Protein 9GSO (pdb70)

Structure (mmCIF, N/CA/C/O backbone):
data_9GSO
#
_entry.id   9GSO
#
_cell.length_a   46.828
_cell.length_b   59.678
_cell.length_c   67.288
_cell.angle_alpha   90.000
_cell.angle_beta   90.000
_cell.angle_gamma   90.000
#
_symmetry.space_group_name_H-M   'P 2 21 21'
#
loop_
_entity.id
_entity.type
_entity.pdbx_description
1 polymer 'DNA binding domain of J-DNA Binding Protein 3 (JBP3)'
2 water water
#
loop_
_atom_site.group_PDB
_atom_site.id
_atom_site.type_symbol
_atom_site.label_atom_id
_atom_site.label_alt_id
_atom_site.label_comp_id
_atom_site.label_asym_id
_atom_site.label_entity_id
_atom_site.label_seq_id
_atom_site.pdbx_PDB_ins_code
_atom_site.Cartn_x
_atom_site.Cartn_y
_atom_site.Cartn_z
_atom_site.occupancy
_atom_site.B_iso_or_equiv
_atom_site.auth_seq_id
_atom_site.auth_comp_id
_atom_site.auth_asym_id
_atom_site.auth_atom_id
_atom_site.pdbx_PDB_model_num
ATOM 1 N N . ASP A 1 1 ? -26.567 -20.151 32.980 1.000 80.601 101 ASP A N 1
ATOM 2 C CA . ASP A 1 1 ? -26.367 -21.458 32.361 1.000 78.535 101 ASP A CA 1
ATOM 3 C C . ASP A 1 1 ? -25.778 -21.302 30.958 1.000 72.031 101 ASP A C 1
ATOM 4 O O . ASP A 1 1 ? -26.064 -20.324 30.267 1.000 67.819 101 ASP A O 1
ATOM 9 N N . LYS A 1 2 ? -24.952 -22.281 30.562 1.000 70.181 102 LYS A N 1
ATOM 10 C CA . LYS A 1 2 ? -24.286 -22.305 29.264 1.000 67.736 102 LYS A CA 1
ATOM 11 C C . LYS A 1 2 ? -25.246 -22.276 28.069 1.000 60.290 102 LYS A C 1
ATOM 12 O O . LYS A 1 2 ? -26.052 -23.188 27.891 1.000 60.855 102 LYS A O 1
ATOM 18 N N . GLU A 1 3 ? -25.173 -21.195 27.277 1.000 53.083 103 GLU A N 1
ATOM 19 C CA . GLU A 1 3 ? -25.952 -21.051 26.057 1.000 50.513 103 GLU A CA 1
ATOM 20 C C . GLU A 1 3 ? -25.047 -21.311 24.855 1.000 41.634 103 GLU A C 1
ATOM 21 O O . GLU A 1 3 ? -23.942 -20.777 24.798 1.000 43.965 103 GLU A O 1
ATOM 27 N N . TYR A 1 4 ? -25.541 -22.098 23.886 1.000 35.285 104 TYR A N 1
ATOM 28 C CA . TYR A 1 4 ? -24.776 -22.457 22.699 1.000 30.401 104 TYR A CA 1
ATOM 29 C C . TYR A 1 4 ? -25.517 -22.048 21.431 1.000 29.129 104 TYR A C 1
ATOM 30 O O . TYR A 1 4 ? -26.745 -21.999 21.412 1.000 30.604 104 TYR A O 1
ATOM 39 N N . ILE A 1 5 ? -24.743 -21.798 20.363 1.000 27.007 105 ILE A N 1
ATOM 40 C CA . ILE A 1 5 ? -25.269 -21.604 19.024 1.000 25.819 105 ILE A CA 1
ATOM 41 C C . ILE A 1 5 ? -25.748 -22.956 18.494 1.000 25.631 105 ILE A C 1
ATOM 42 O O . ILE A 1 5 ? -24.972 -23.904 18.499 1.000 25.874 105 ILE A O 1
ATOM 47 N N . PRO A 1 6 ? -26.999 -23.083 18.001 1.000 27.525 106 PRO A N 1
ATOM 48 C CA . PRO A 1 6 ? -27.472 -24.350 17.442 1.000 27.979 106 PRO A CA 1
ATOM 49 C C . PRO A 1 6 ? -26.790 -24.648 16.112 1.000 27.771 106 PRO A C 1
ATOM 50 O O . PRO A 1 6 ? -26.463 -23.735 15.347 1.000 27.724 106 PRO A O 1
ATOM 54 N N . LEU A 1 7 ? -26.543 -25.933 15.858 1.000 28.149 107 LEU A N 1
ATOM 55 C CA . LEU A 1 7 ? -25.945 -26.350 14.606 1.000 29.433 107 LEU A CA 1
ATOM 56 C C . LEU A 1 7 ? -27.001 -26.211 13.518 1.000 29.566 107 LEU A C 1
ATOM 57 O O . LEU A 1 7 ? -28.187 -26.340 13.795 1.000 30.124 107 LEU A O 1
ATOM 62 N N . PRO A 1 8 ? -26.597 -25.903 12.264 1.000 31.158 108 PRO A N 1
ATOM 63 C CA . PRO A 1 8 ? -27.552 -25.785 11.166 1.000 33.868 108 PRO A CA 1
ATOM 64 C C . PRO A 1 8 ? -28.070 -27.143 10.706 1.000 36.383 108 PRO A C 1
ATOM 65 O O . PRO A 1 8 ? -27.316 -28.113 10.682 1.000 35.706 108 PRO A O 1
ATOM 69 N N . PRO A 1 9 ? -29.359 -27.253 10.317 1.000 41.338 109 PRO A N 1
ATOM 70 C CA . PRO A 1 9 ? -29.851 -28.449 9.632 1.000 43.893 109 PRO A CA 1
ATOM 71 C C . PRO A 1 9 ? -29.042 -28.727 8.367 1.000 47.608 109 PRO A C 1
ATOM 72 O O . PRO A 1 9 ? -28.795 -27.813 7.585 1.000 48.923 109 PRO A O 1
ATOM 76 N N . LEU A 1 10 ? -28.568 -29.968 8.227 1.000 52.683 110 LEU A N 1
ATOM 77 C CA . LEU A 1 10 ? -27.902 -30.422 7.019 1.000 56.236 110 LEU A CA 1
ATOM 78 C C . LEU A 1 10 ? -28.825 -31.436 6.353 1.000 64.694 110 LEU A C 1
ATOM 79 O O . LEU A 1 10 ? -29.505 -32.204 7.033 1.000 61.270 110 LEU A O 1
ATOM 84 N N . ARG A 1 11 ? -28.841 -31.424 5.018 1.000 74.695 111 ARG A N 1
ATOM 85 C CA . ARG A 1 11 ? -29.726 -32.293 4.263 1.000 84.871 111 ARG A CA 1
ATOM 86 C C . ARG A 1 11 ? -29.166 -33.708 4.132 1.000 90.956 111 ARG A C 1
ATOM 87 O O . ARG A 1 11 ? -29.903 -34.672 4.329 1.000 98.994 111 ARG A O 1
ATOM 95 N N . ASP A 1 12 ? -27.870 -33.822 3.801 1.000 93.752 112 ASP A N 1
ATOM 96 C CA . ASP A 1 12 ? -27.267 -35.097 3.431 1.000 98.887 112 ASP A CA 1
ATOM 97 C C . ASP A 1 12 ? -25.994 -35.477 4.190 1.000 94.623 112 ASP A C 1
ATOM 98 O O . ASP A 1 12 ? -25.304 -36.412 3.790 1.000 97.255 112 ASP A O 1
ATOM 103 N N . MET A 1 13 ? -25.697 -34.768 5.290 1.000 92.600 113 MET A N 1
ATOM 104 C CA . MET A 1 13 ? -24.569 -35.042 6.174 1.000 91.483 113 MET A CA 1
ATOM 105 C C . MET A 1 13 ? -23.185 -34.719 5.600 1.000 91.596 113 MET A C 1
ATOM 106 O O . MET A 1 13 ? -22.424 -34.012 6.259 1.000 91.433 113 MET A O 1
ATOM 111 N N . GLN A 1 14 ? -22.854 -35.206 4.388 1.000 91.444 114 GLN A N 1
ATOM 112 C CA . GLN A 1 14 ? -21.651 -34.767 3.681 1.000 87.830 114 GLN A CA 1
ATOM 113 C C . GLN A 1 14 ? -21.518 -33.243 3.657 1.000 75.656 114 GLN A C 1
ATOM 114 O O . GLN A 1 14 ? -20.411 -32.719 3.557 1.000 74.246 114 GLN A O 1
ATOM 120 N N . ASP A 1 15 ? -22.663 -32.552 3.745 1.000 68.890 115 ASP A N 1
ATOM 121 C CA . ASP A 1 15 ? -22.712 -31.107 3.893 1.000 66.407 115 ASP A CA 1
ATOM 122 C C . ASP A 1 15 ? -22.179 -30.546 5.214 1.000 57.955 115 ASP A C 1
ATOM 123 O O . ASP A 1 15 ? -22.167 -29.327 5.372 1.000 49.506 115 ASP A O 1
ATOM 128 N N . MET A 1 16 ? -21.762 -31.417 6.154 1.000 54.711 116 MET A N 1
ATOM 129 C CA . MET A 1 16 ? -20.931 -31.040 7.297 1.000 54.636 116 MET A CA 1
ATOM 130 C C . MET A 1 16 ? -19.818 -30.050 6.934 1.000 42.991 116 MET A C 1
ATOM 131 O O . MET A 1 16 ? -19.540 -29.086 7.662 1.000 36.264 116 MET A O 1
ATOM 136 N N . SER A 1 17 ? -19.194 -30.308 5.780 1.000 39.527 117 SER A N 1
ATOM 137 C CA . SER A 1 17 ? -18.202 -29.421 5.196 1.000 40.193 117 SER A CA 1
ATOM 138 C C . SER A 1 17 ? -18.663 -27.993 4.891 1.000 35.739 117 SER A C 1
ATOM 139 O O . SER A 1 17 ? -17.828 -27.166 4.531 1.000 36.602 117 SER A O 1
ATOM 142 N N . LYS A 1 18 ? -19.978 -27.719 4.977 1.000 34.535 118 LYS A N 1
ATOM 143 C CA . LYS A 1 18 ? -20.519 -26.386 4.766 1.000 35.265 118 LYS A CA 1
ATOM 144 C C . LYS A 1 18 ? -21.089 -25.726 6.024 1.000 31.370 118 LYS A C 1
ATOM 145 O O . LYS A 1 18 ? -21.767 -24.707 5.928 1.000 30.555 118 LYS A O 1
ATOM 151 N N . VAL A 1 19 ? -20.787 -26.275 7.206 1.000 29.639 119 VAL A N 1
ATOM 152 C CA . VAL A 1 19 ? -21.326 -25.737 8.444 1.000 29.031 119 VAL A CA 1
ATOM 153 C C . VAL A 1 19 ? -20.826 -24.312 8.684 1.000 27.992 119 VAL A C 1
ATOM 154 O O . VAL A 1 19 ? -21.617 -23.438 9.057 1.000 27.064 119 VAL A O 1
ATOM 158 N N . LEU A 1 20 ? -19.527 -24.069 8.444 1.000 25.201 120 LEU A N 1
ATOM 159 C CA . LEU A 1 20 ? -18.976 -22.746 8.696 1.000 24.554 120 LEU A CA 1
ATOM 160 C C . LEU A 1 20 ? -19.611 -21.729 7.755 1.000 25.360 120 LEU A C 1
ATOM 161 O O . LEU A 1 20 ? -19.975 -20.641 8.183 1.000 25.871 120 LEU A O 1
ATOM 166 N N . PHE A 1 21 ? -19.728 -22.093 6.474 1.000 27.671 121 PHE A N 1
ATOM 167 C CA . PHE A 1 21 ? -20.412 -21.252 5.506 1.000 28.873 121 PHE A CA 1
ATOM 168 C C . PHE A 1 21 ? -21.836 -20.892 5.941 1.000 28.706 121 PHE A C 1
ATOM 169 O O . PHE A 1 21 ? -22.222 -19.724 5.887 1.000 29.967 121 PHE A O 1
ATOM 177 N N . LEU A 1 22 ? -22.611 -21.895 6.374 1.000 28.770 122 LEU A N 1
ATOM 178 C CA . LEU A 1 22 ? -23.999 -21.673 6.752 1.000 30.878 122 LEU A CA 1
ATOM 179 C C . LEU A 1 22 ? -24.098 -20.744 7.962 1.000 29.954 122 LEU A C 1
ATOM 180 O O . LEU A 1 22 ? -24.856 -19.777 7.938 1.000 30.522 122 LEU A O 1
ATOM 185 N N . LEU A 1 23 ? -23.298 -21.011 8.995 1.000 28.116 123 LEU A N 1
ATOM 186 C CA . LEU A 1 23 ? -23.190 -20.105 10.131 1.000 29.011 123 LEU A CA 1
ATOM 187 C C . LEU A 1 23 ? -22.864 -18.671 9.720 1.000 27.893 123 LEU A C 1
ATOM 188 O O . LEU A 1 23 ? -23.498 -17.744 10.209 1.000 29.225 123 LEU A O 1
ATOM 193 N N . SER A 1 24 ? -21.873 -18.521 8.837 1.000 25.654 124 SER A N 1
ATOM 194 C CA . SER A 1 24 ? -21.383 -17.209 8.445 1.000 28.218 124 SER A CA 1
ATOM 195 C C . SER A 1 24 ? -22.395 -16.415 7.623 1.000 29.639 124 SER A C 1
ATOM 196 O O . SER A 1 24 ? -22.462 -15.196 7.781 1.000 32.610 124 SER A O 1
ATOM 199 N N . THR A 1 25 ? -23.173 -17.106 6.775 1.000 29.921 125 THR A N 1
ATOM 200 C CA . THR A 1 25 ? -23.973 -16.451 5.743 1.000 33.928 125 THR A CA 1
ATOM 201 C C . THR A 1 25 ? -25.489 -16.506 5.917 1.000 36.320 125 THR A C 1
ATOM 202 O O . THR A 1 25 ? -26.177 -15.608 5.427 1.000 40.400 125 THR A O 1
ATOM 206 N N . ASP A 1 26 ? -26.008 -17.558 6.571 1.000 36.649 126 ASP A N 1
ATOM 207 C CA . ASP A 1 26 ? -27.442 -17.721 6.750 1.000 39.866 126 ASP A CA 1
ATOM 208 C C . ASP A 1 26 ? -27.927 -16.747 7.821 1.000 39.934 126 ASP A C 1
ATOM 209 O O . ASP A 1 26 ? -27.944 -17.072 9.003 1.000 38.361 126 ASP A O 1
ATOM 214 N N . LYS A 1 27 ? -28.326 -15.543 7.381 1.000 39.864 127 LYS A N 1
ATOM 215 C CA . LYS A 1 27 ? -28.803 -14.502 8.278 1.000 41.353 127 LYS A CA 1
ATOM 216 C C . LYS A 1 27 ? -30.237 -14.709 8.757 1.000 42.875 127 LYS A C 1
ATOM 217 O O . LYS A 1 27 ? -30.650 -14.065 9.716 1.000 45.239 127 LYS A O 1
ATOM 223 N N . LYS A 1 28 ? -30.998 -15.583 8.083 1.000 47.488 128 LYS A N 1
ATOM 224 C CA . LYS A 1 28 ? -32.335 -15.932 8.529 1.000 49.823 128 LYS A CA 1
ATOM 225 C C . LYS A 1 28 ? -32.263 -16.819 9.769 1.000 48.763 128 LYS A C 1
ATOM 226 O O . LYS A 1 28 ? -32.880 -16.508 10.787 1.000 48.456 128 LYS A O 1
ATOM 232 N N . ARG A 1 29 ? -31.496 -17.914 9.676 1.000 43.516 129 ARG A N 1
ATOM 233 C CA . ARG A 1 29 ? -31.272 -18.788 10.816 1.000 42.488 129 ARG A CA 1
ATOM 234 C C . ARG A 1 29 ? -30.401 -18.148 11.897 1.000 38.727 129 ARG A C 1
ATOM 235 O O . ARG A 1 29 ? -30.643 -18.367 13.079 1.000 36.922 129 ARG A O 1
ATOM 243 N N . TYR A 1 30 ? -29.385 -17.365 11.493 1.000 36.018 130 TYR A N 1
ATOM 244 C CA . TYR A 1 30 ? -28.454 -16.753 12.432 1.000 33.365 130 TYR A CA 1
ATOM 245 C C . TYR A 1 30 ? -28.368 -15.255 12.155 1.000 34.371 130 TYR A C 1
ATOM 246 O O . TYR A 1 30 ? -27.427 -14.813 11.504 1.000 31.131 130 TYR A O 1
ATOM 255 N N . PRO A 1 31 ? -29.321 -14.428 12.646 1.000 37.444 131 PRO A N 1
ATOM 256 C CA . PRO A 1 31 ? -29.287 -12.993 12.358 1.000 39.885 131 PRO A CA 1
ATOM 257 C C . PRO A 1 31 ? -28.142 -12.276 13.069 1.000 40.474 131 PRO A C 1
ATOM 258 O O . PRO A 1 31 ? -27.737 -12.663 14.160 1.000 36.635 131 PRO A O 1
ATOM 262 N N . ASP A 1 32 ? -27.632 -11.213 12.436 1.000 40.141 132 ASP A N 1
ATOM 263 C CA . ASP A 1 32 ? -26.645 -10.353 13.069 1.000 38.851 132 ASP A CA 1
ATOM 264 C C . ASP A 1 32 ? -27.206 -9.874 14.407 1.000 39.932 132 ASP A C 1
ATOM 265 O O . ASP A 1 32 ? -28.400 -9.590 14.505 1.000 44.921 132 ASP A O 1
ATOM 270 N N . GLY A 1 33 ? -26.362 -9.877 15.451 1.000 36.975 133 GLY A N 1
ATOM 271 C CA . GLY A 1 33 ? -26.765 -9.484 16.794 1.000 37.358 133 GLY A CA 1
ATOM 272 C C . GLY A 1 33 ? -27.203 -10.600 17.748 1.000 40.023 133 GLY A C 1
ATOM 273 O O . GLY A 1 33 ? -27.156 -10.422 18.965 1.000 41.477 133 GLY A O 1
ATOM 274 N N . ARG A 1 34 ? -27.633 -11.750 17.212 1.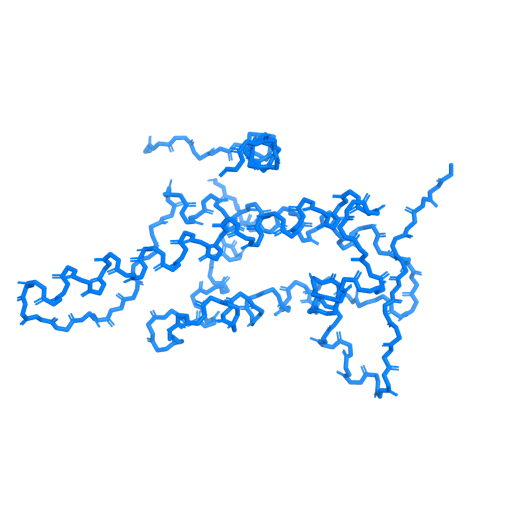000 39.211 134 ARG A N 1
ATOM 275 C CA . ARG A 1 34 ? -28.147 -12.820 18.057 1.000 39.229 134 ARG A CA 1
ATOM 276 C C . ARG A 1 34 ? -27.049 -13.489 18.879 1.000 37.677 134 ARG A C 1
ATOM 277 O O . ARG A 1 34 ? -27.260 -13.781 20.054 1.000 36.155 134 ARG A O 1
ATOM 285 N N . HIS A 1 35 ? -25.907 -13.775 18.234 1.000 33.195 135 HIS A N 1
ATOM 286 C CA . HIS A 1 35 ? -24.831 -14.539 18.846 1.000 31.347 135 HIS A CA 1
ATOM 287 C C . HIS A 1 35 ? -23.518 -13.761 18.779 1.000 29.556 135 HIS A C 1
ATOM 288 O O . HIS A 1 35 ? -22.920 -13.654 17.713 1.000 26.439 135 HIS A O 1
ATOM 295 N N . ARG A 1 36 ? -23.039 -13.285 19.935 1.000 29.776 136 ARG A N 1
ATOM 296 C CA . ARG A 1 36 ? -21.833 -12.472 20.015 1.000 31.832 136 ARG A CA 1
ATOM 297 C C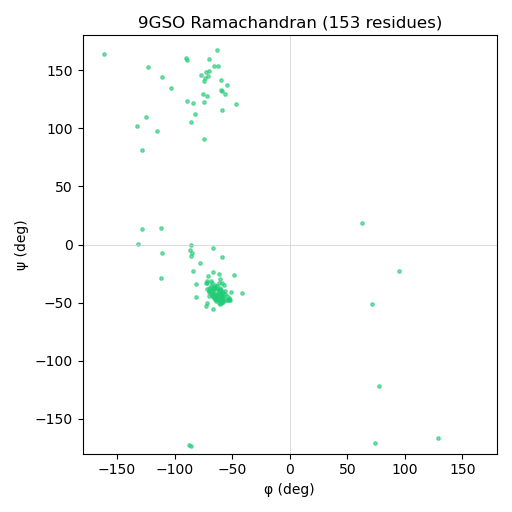 . ARG A 1 36 ? -20.612 -13.098 19.338 1.000 27.658 136 ARG A C 1
ATOM 298 O O . ARG A 1 36 ? -19.882 -12.407 18.627 1.000 24.962 136 ARG A O 1
ATOM 306 N N . THR A 1 37 ? -20.363 -14.392 19.576 1.000 23.583 137 THR A N 1
ATOM 307 C CA . THR A 1 37 ? -19.181 -15.026 19.022 1.000 24.322 137 THR A CA 1
ATOM 308 C C . THR A 1 37 ? -19.262 -15.049 17.495 1.000 22.489 137 THR A C 1
ATOM 309 O O . THR A 1 37 ? -18.251 -14.846 16.836 1.000 22.752 137 THR A O 1
ATOM 313 N N . LEU A 1 38 ? -20.475 -15.240 16.946 1.000 22.958 138 LEU A N 1
ATOM 314 C CA . LEU A 1 38 ? -20.677 -15.213 15.504 1.000 22.953 138 LEU A CA 1
ATOM 315 C C . LEU A 1 38 ? -20.559 -13.792 14.953 1.000 23.090 138 LEU A C 1
ATOM 316 O O . LEU A 1 38 ? -20.002 -13.602 13.871 1.000 22.534 138 LEU A O 1
ATOM 321 N N . ASP A 1 39 ? -21.067 -12.797 15.695 1.000 23.472 139 ASP A N 1
ATOM 322 C CA . ASP A 1 39 ? -20.925 -11.409 15.269 1.000 24.884 139 ASP A CA 1
ATOM 323 C C . ASP A 1 39 ? -19.455 -11.012 15.157 1.000 24.088 139 ASP A C 1
ATOM 324 O O . ASP A 1 39 ? -19.064 -10.400 14.171 1.000 22.672 139 ASP A O 1
ATOM 329 N N . TYR A 1 40 ? -18.636 -11.380 16.151 1.000 22.599 140 TYR A N 1
ATOM 330 C CA . TYR A 1 40 ? -17.213 -11.062 16.122 1.000 22.208 140 TYR A CA 1
ATOM 331 C C . TYR A 1 40 ? -16.505 -11.813 14.993 1.000 20.866 140 TYR A C 1
ATOM 332 O O . TYR A 1 40 ? -15.586 -11.286 14.367 1.000 21.285 140 TYR A O 1
ATOM 341 N N . PHE A 1 41 ? -16.902 -13.066 14.739 1.000 18.657 141 PHE A N 1
ATOM 342 C CA . PHE A 1 41 ? -16.330 -13.812 13.628 1.000 18.175 141 PHE A CA 1
ATOM 343 C C . PHE A 1 41 ? -16.688 -13.188 12.277 1.000 19.390 141 PHE A C 1
ATOM 344 O O . PHE A 1 41 ? -15.804 -12.999 11.440 1.000 19.820 141 PHE A O 1
ATOM 352 N N . ARG A 1 42 ? -17.968 -12.842 12.082 1.000 19.267 142 ARG A N 1
ATOM 353 C CA . ARG A 1 42 ? -18.398 -12.221 10.829 1.000 20.079 142 ARG A CA 1
ATOM 354 C C . ARG A 1 42 ? -17.657 -10.911 10.605 1.000 21.640 142 ARG A C 1
ATOM 355 O O . ARG A 1 42 ? -17.236 -10.642 9.491 1.000 21.139 142 ARG A O 1
ATOM 363 N N . ALA A 1 43 ? -17.453 -10.147 11.680 1.000 21.212 143 ALA A N 1
ATOM 364 C CA . ALA A 1 43 ? -16.708 -8.901 11.567 1.000 21.229 143 ALA A CA 1
ATOM 365 C C . ALA A 1 43 ? -15.266 -9.154 11.126 1.000 20.630 143 ALA A C 1
ATOM 366 O O . ALA A 1 43 ? -14.766 -8.444 10.259 1.000 20.380 143 ALA A O 1
ATOM 368 N N A SER A 1 44 ? -14.599 -10.153 11.720 0.500 19.550 144 SER A N 1
ATOM 369 N N B SER A 1 44 ? -14.608 -10.148 11.741 0.500 18.728 144 SER A N 1
ATOM 370 C CA A SER A 1 44 ? -13.232 -10.474 11.335 0.500 19.216 144 SER A CA 1
ATOM 371 C CA B SER A 1 44 ? -13.256 -10.525 11.361 0.500 17.712 144 SER A CA 1
ATOM 372 C C A SER A 1 44 ? -13.130 -10.912 9.875 0.500 17.823 144 SER A C 1
ATOM 373 C C B SER A 1 44 ? -13.160 -10.884 9.880 0.500 16.984 144 SER A C 1
ATOM 374 O O A SER A 1 44 ? -12.184 -10.521 9.197 0.500 18.929 144 SER A O 1
ATOM 375 O O B SER A 1 44 ? -12.268 -10.394 9.198 0.500 17.486 144 SER A O 1
ATOM 380 N N . VAL A 1 45 ? -14.113 -11.691 9.394 1.000 17.888 145 VAL A N 1
ATOM 381 C CA . VAL A 1 45 ? -14.188 -12.077 7.994 1.000 18.518 145 VAL A CA 1
ATOM 382 C C . VAL A 1 45 ? -14.347 -10.852 7.089 1.000 19.593 145 VAL A C 1
ATOM 383 O O . VAL A 1 45 ? -13.633 -10.741 6.090 1.000 19.245 145 VAL A O 1
ATOM 387 N N . GLU A 1 46 ? -15.261 -9.939 7.447 1.000 20.430 146 GLU A N 1
ATOM 388 C CA . GLU A 1 46 ? -15.448 -8.730 6.660 1.000 22.243 146 GLU A CA 1
ATOM 389 C C . GLU A 1 46 ? -14.164 -7.908 6.594 1.000 20.268 146 GLU A C 1
ATOM 390 O O . GLU A 1 46 ? -13.778 -7.433 5.519 1.000 20.143 146 GLU A O 1
ATOM 396 N N . MET A 1 47 ? -13.482 -7.767 7.736 1.000 18.253 147 MET A N 1
ATOM 397 C CA . MET A 1 47 ? -12.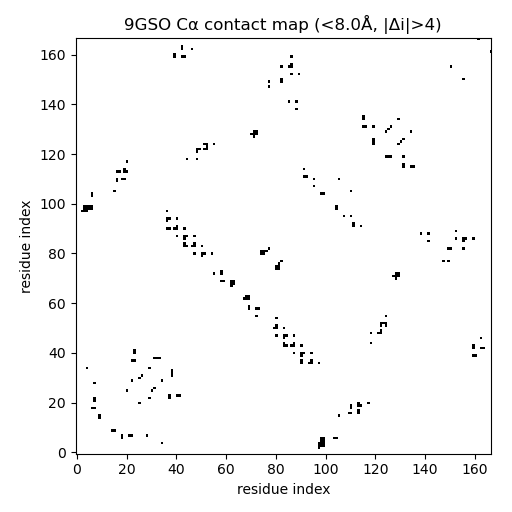236 -7.014 7.791 1.000 19.276 147 MET A CA 1
ATOM 398 C C . MET A 1 47 ? -11.174 -7.638 6.884 1.000 19.843 147 MET A C 1
ATOM 399 O O . MET A 1 47 ? -10.507 -6.949 6.107 1.000 19.162 147 MET A O 1
ATOM 404 N N . PHE A 1 48 ? -11.031 -8.960 6.979 1.000 19.372 148 PHE A N 1
ATOM 405 C CA . PHE A 1 48 ? -10.045 -9.665 6.181 1.000 19.509 148 PHE A CA 1
ATOM 406 C C . PHE A 1 48 ? -10.357 -9.567 4.689 1.000 19.370 148 PHE A C 1
ATOM 407 O O . PHE A 1 48 ? -9.470 -9.261 3.892 1.000 19.862 148 PHE A O 1
ATOM 415 N N . VAL A 1 49 ? -11.615 -9.839 4.316 1.000 18.264 149 VAL A N 1
ATOM 416 C CA . VAL A 1 49 ? -12.024 -9.765 2.920 1.000 20.192 149 VAL A CA 1
ATOM 417 C C . VAL A 1 49 ? -11.779 -8.368 2.355 1.000 21.240 149 VAL A C 1
ATOM 418 O O . VAL A 1 49 ? -11.268 -8.235 1.240 1.000 20.613 149 VAL A O 1
ATOM 422 N N . THR A 1 50 ? -12.128 -7.319 3.110 1.000 21.107 150 THR A N 1
ATOM 423 C CA . THR A 1 50 ? -11.848 -5.960 2.647 1.000 20.905 150 THR A CA 1
ATOM 424 C C . THR A 1 50 ? -10.354 -5.749 2.407 1.000 20.095 150 THR A C 1
ATOM 425 O O . THR A 1 50 ? -9.940 -5.229 1.367 1.000 20.474 150 THR A O 1
ATOM 429 N N . GLU A 1 51 ? -9.528 -6.196 3.358 1.000 19.030 151 GLU A N 1
ATOM 430 C CA . GLU A 1 51 ? -8.096 -5.976 3.254 1.000 20.699 151 GLU A CA 1
ATOM 431 C C . GLU A 1 51 ? -7.444 -6.811 2.149 1.000 19.865 151 GLU A C 1
ATOM 432 O O . GLU A 1 51 ? -6.576 -6.313 1.446 1.000 21.883 151 GLU A O 1
ATOM 438 N N . VAL A 1 52 ? -7.848 -8.082 2.003 1.000 21.173 152 VAL A N 1
ATOM 439 C CA . VAL A 1 52 ? -7.229 -8.924 0.992 1.000 19.125 152 VAL A CA 1
ATOM 440 C C . VAL A 1 52 ? -7.578 -8.396 -0.404 1.000 18.327 152 VAL A C 1
ATOM 441 O O . VAL A 1 52 ? -6.732 -8.409 -1.307 1.000 22.680 152 VAL A O 1
ATOM 445 N N . ARG A 1 53 ? -8.825 -7.944 -0.578 1.000 18.236 153 ARG A N 1
ATOM 446 C CA . ARG A 1 53 ? -9.245 -7.334 -1.830 1.000 20.787 153 ARG A CA 1
ATOM 447 C C . ARG A 1 53 ? -8.450 -6.074 -2.156 1.000 22.683 153 ARG A C 1
ATOM 448 O O . ARG A 1 53 ? -8.039 -5.888 -3.306 1.000 22.694 153 ARG A O 1
ATOM 456 N N . GLN A 1 54 ? -8.288 -5.203 -1.152 1.000 23.821 154 GLN A N 1
ATOM 457 C CA A GLN A 1 54 ? -7.531 -3.977 -1.345 0.500 24.773 154 GLN A CA 1
ATOM 458 C CA B GLN A 1 54 ? -7.524 -3.977 -1.310 0.500 23.944 154 GLN A CA 1
ATOM 459 C C . GLN A 1 54 ? -6.074 -4.278 -1.684 1.000 22.315 154 GLN A C 1
ATOM 460 O O . GLN A 1 54 ? -5.511 -3.630 -2.566 1.000 23.329 154 GLN A O 1
ATOM 471 N N . GLU A 1 55 ? -5.473 -5.241 -0.990 1.000 22.953 155 GLU A N 1
ATOM 472 C CA . GLU A 1 55 ? -4.059 -5.530 -1.160 1.000 23.720 155 GLU A CA 1
ATOM 473 C C . GLU A 1 55 ? -3.820 -6.163 -2.531 1.000 23.521 155 GLU A C 1
ATOM 474 O O . GLU A 1 55 ? -2.865 -5.804 -3.225 1.000 22.551 155 GLU A O 1
ATOM 480 N N . TYR A 1 56 ? -4.727 -7.054 -2.948 1.000 22.369 156 TYR A N 1
ATOM 481 C CA . TYR A 1 56 ? -4.666 -7.619 -4.292 1.000 23.032 156 TYR A CA 1
ATOM 482 C C . TYR A 1 56 ? -4.749 -6.512 -5.350 1.000 24.070 156 TYR A C 1
ATOM 483 O O . TYR A 1 56 ? -3.955 -6.487 -6.287 1.000 23.232 156 TYR A O 1
ATOM 492 N N . LYS A 1 57 ? -5.729 -5.614 -5.225 1.000 22.529 157 LYS A N 1
ATOM 493 C CA . LYS A 1 57 ? -5.879 -4.517 -6.161 1.000 24.159 157 LYS A CA 1
ATOM 494 C C . LYS A 1 57 ? -4.623 -3.639 -6.180 1.000 21.586 157 LYS A C 1
ATOM 495 O O . LYS A 1 57 ? -4.165 -3.258 -7.245 1.000 23.260 157 LYS A O 1
ATOM 501 N N . ARG A 1 58 ? -4.060 -3.343 -5.001 1.000 22.448 158 ARG A N 1
ATOM 502 C CA . ARG A 1 58 ? -2.829 -2.567 -4.929 1.000 24.812 158 ARG A CA 1
ATOM 503 C C . ARG A 1 58 ? -1.659 -3.236 -5.660 1.000 22.816 158 ARG A C 1
ATOM 504 O O . ARG A 1 58 ? -0.963 -2.586 -6.438 1.000 23.111 158 ARG A O 1
ATOM 512 N N . GLN A 1 59 ? -1.446 -4.535 -5.418 1.000 21.534 159 GLN A N 1
ATOM 513 C CA . GLN A 1 59 ? -0.383 -5.264 -6.097 1.000 21.862 159 GLN A CA 1
ATOM 514 C C . GLN A 1 59 ? -0.615 -5.414 -7.604 1.000 22.274 159 GLN A C 1
ATOM 515 O O . GLN A 1 59 ? 0.318 -5.291 -8.402 1.000 22.876 159 GLN A O 1
ATOM 521 N N . TYR A 1 60 ? -1.872 -5.641 -7.991 1.000 22.684 160 TYR A N 1
ATOM 522 C CA . TYR A 1 60 ? -2.221 -5.750 -9.397 1.000 22.150 160 TYR A CA 1
ATOM 523 C C . TYR A 1 60 ? -1.976 -4.417 -10.110 1.000 22.861 160 TYR A C 1
ATOM 524 O O . TYR A 1 60 ? -1.358 -4.389 -11.167 1.000 22.101 160 TYR A O 1
ATOM 533 N N . GLN A 1 61 ? -2.429 -3.304 -9.521 1.000 21.750 161 GLN A N 1
ATOM 534 C CA . GLN A 1 61 ? -2.233 -2.000 -10.138 1.000 23.016 161 GLN A CA 1
ATOM 535 C C . GLN A 1 61 ? -0.759 -1.601 -10.226 1.000 22.210 161 GLN A C 1
ATOM 536 O O . GLN A 1 61 ? -0.352 -0.953 -11.181 1.000 23.539 161 GLN A O 1
ATOM 542 N N . GLN A 1 62 ? 0.040 -1.983 -9.220 1.000 22.448 162 GLN A N 1
ATOM 543 C CA . GLN A 1 62 ? 1.474 -1.729 -9.237 1.000 24.534 162 GLN A CA 1
ATOM 544 C C . GLN A 1 62 ? 2.095 -2.388 -10.464 1.000 22.630 162 GLN A C 1
ATOM 545 O O . GLN A 1 62 ? 2.885 -1.788 -11.191 1.000 24.049 162 GLN A O 1
ATOM 551 N N . ALA A 1 63 ? 1.710 -3.648 -10.688 1.000 22.371 163 ALA A N 1
ATOM 552 C CA . ALA A 1 63 ? 2.147 -4.394 -11.855 1.000 22.888 163 ALA A CA 1
ATOM 553 C C . ALA A 1 63 ? 1.719 -3.740 -13.173 1.000 23.761 163 ALA A C 1
ATOM 554 O O . ALA A 1 63 ? 2.534 -3.574 -14.080 1.000 24.836 163 ALA A O 1
ATOM 556 N N . GLN A 1 64 ? 0.449 -3.339 -13.273 1.000 23.231 164 GLN A N 1
ATOM 557 C CA . GLN A 1 64 ? -0.037 -2.661 -14.470 1.000 24.660 164 GLN A CA 1
ATOM 558 C C . GLN A 1 64 ? 0.692 -1.351 -14.766 1.000 24.892 164 GLN A C 1
ATOM 559 O O . GLN A 1 64 ? 1.061 -1.076 -15.913 1.000 25.993 164 GLN A O 1
ATOM 565 N N . ARG A 1 65 ? 0.911 -0.542 -13.722 1.000 24.631 165 ARG A N 1
ATOM 566 C CA . ARG A 1 65 ? 1.678 0.687 -13.869 1.000 25.845 165 ARG A CA 1
ATOM 567 C C . ARG A 1 65 ? 3.117 0.436 -14.322 1.000 26.124 165 ARG A C 1
ATOM 568 O O . ARG A 1 65 ? 3.694 1.259 -15.020 1.000 28.355 165 ARG A O 1
ATOM 576 N N . GLY A 1 66 ? 3.700 -0.695 -13.885 1.000 25.032 166 GLY A N 1
ATOM 577 C CA . GLY A 1 66 ? 5.054 -1.079 -14.234 1.000 25.508 166 GLY A CA 1
ATOM 578 C C . GLY A 1 66 ? 5.185 -1.837 -15.553 1.000 27.155 166 GLY A C 1
ATOM 579 O O . GLY A 1 66 ? 6.292 -2.187 -15.950 1.000 29.710 166 GLY A O 1
ATOM 580 N N . GLY A 1 67 ? 4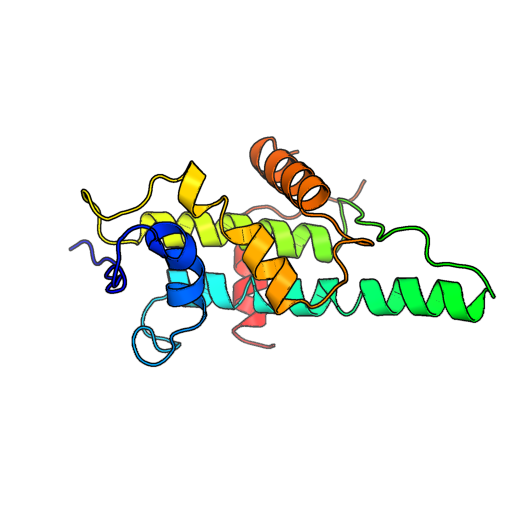.060 -2.076 -16.238 1.000 27.596 167 GLY A N 1
ATOM 581 C CA . GLY A 1 67 ? 4.091 -2.827 -17.488 1.000 28.834 167 GLY A CA 1
ATOM 582 C C . GLY A 1 67 ? 4.670 -4.232 -17.311 1.000 28.565 167 GLY A C 1
ATOM 583 O O . GLY A 1 67 ? 5.444 -4.689 -18.154 1.000 29.576 167 GLY A O 1
ATOM 584 N N A ARG A 1 68 ? 4.252 -4.908 -16.240 0.500 27.828 168 ARG A N 1
ATOM 585 N N B ARG A 1 68 ? 4.289 -4.908 -16.224 0.500 27.808 168 ARG A N 1
ATOM 586 C CA A ARG A 1 68 ? 4.765 -6.225 -15.915 0.500 28.477 168 ARG A CA 1
ATOM 587 C CA B ARG A 1 68 ? 4.795 -6.237 -15.921 0.500 28.433 168 ARG A CA 1
ATOM 588 C C A ARG A 1 68 ? 3.627 -7.045 -15.328 0.500 27.521 168 ARG A C 1
ATOM 589 C C B ARG A 1 68 ? 3.646 -7.042 -15.329 0.500 27.484 168 ARG A C 1
ATOM 590 O O A ARG A 1 68 ? 2.645 -6.483 -14.847 0.500 26.404 168 ARG A O 1
ATOM 591 O O B ARG A 1 68 ? 2.672 -6.469 -14.844 0.500 26.373 168 ARG A O 1
ATOM 606 N N . ALA A 1 69 ? 3.779 -8.371 -15.369 1.000 28.045 169 ALA A N 1
ATOM 607 C CA . ALA A 1 69 ? 2.841 -9.265 -14.715 1.000 27.688 169 ALA A CA 1
ATOM 608 C C . ALA A 1 69 ? 2.923 -9.148 -13.198 1.000 27.456 169 ALA A C 1
ATOM 609 O O . ALA A 1 69 ? 4.000 -8.906 -12.651 1.000 28.225 169 ALA A O 1
ATOM 611 N N . MET A 1 70 ? 1.775 -9.353 -12.551 1.000 25.913 170 MET A N 1
ATOM 612 C CA . MET A 1 70 ? 1.725 -9.632 -11.132 1.000 27.537 170 MET A CA 1
ATOM 613 C C . MET A 1 70 ? 2.008 -11.123 -11.037 1.000 31.885 170 MET A C 1
ATOM 614 O O . MET A 1 70 ? 1.204 -11.939 -11.489 1.000 35.164 170 MET A O 1
ATOM 619 N N . GLN A 1 71 ? 3.161 -11.471 -10.477 1.000 33.518 171 GLN A N 1
ATOM 620 C CA . GLN A 1 71 ? 3.608 -12.855 -10.481 1.000 35.639 171 GLN A CA 1
ATOM 621 C C . GLN A 1 71 ? 2.945 -13.656 -9.355 1.000 35.792 171 GLN A C 1
ATOM 622 O O . GLN A 1 71 ? 2.610 -14.832 -9.505 1.000 34.762 171 GLN A O 1
ATOM 628 N N . ARG A 1 72 ? 2.693 -13.001 -8.221 1.000 32.770 172 ARG A N 1
ATOM 629 C CA . ARG A 1 72 ? 2.078 -13.661 -7.087 1.000 33.521 172 ARG A CA 1
ATOM 630 C C . ARG A 1 72 ? 1.510 -12.600 -6.158 1.000 29.594 172 ARG A C 1
ATOM 631 O O . ARG A 1 72 ? 1.846 -11.427 -6.292 1.000 28.817 172 ARG A O 1
ATOM 639 N N . PHE A 1 73 ? 0.636 -13.044 -5.254 1.000 30.280 173 PHE A N 1
ATOM 640 C CA . PHE A 1 73 ? 0.144 -12.208 -4.181 1.000 28.303 173 PHE A CA 1
ATOM 641 C C . PHE A 1 73 ? 1.180 -12.278 -3.061 1.000 29.409 173 PHE A C 1
ATOM 642 O O . PHE A 1 73 ? 1.489 -13.368 -2.586 1.000 28.794 173 PHE A O 1
ATOM 650 N N . THR A 1 74 ? 1.726 -11.121 -2.661 1.000 27.015 174 THR A N 1
ATOM 651 C CA . THR A 1 74 ? 2.645 -11.051 -1.534 1.000 30.311 174 THR A CA 1
ATOM 652 C C . THR A 1 74 ? 1.861 -10.830 -0.238 1.000 25.050 174 THR A C 1
ATOM 653 O O . THR A 1 74 ? 1.073 -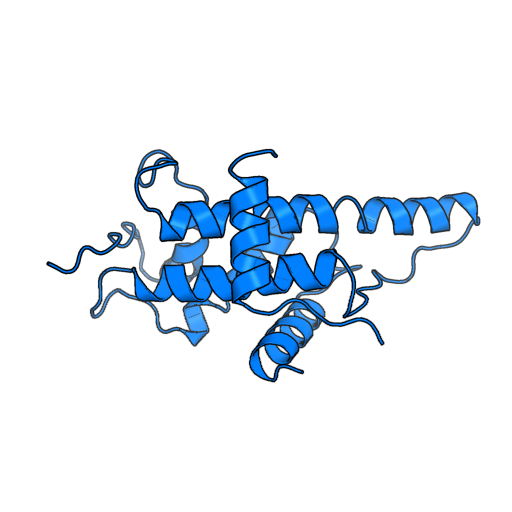9.899 -0.144 1.000 23.482 174 THR A O 1
ATOM 657 N N . TRP A 1 75 ? 2.045 -11.744 0.736 1.000 26.798 175 TRP A N 1
ATOM 658 C CA . TRP A 1 75 ? 1.385 -11.688 2.031 1.000 25.842 175 TRP A CA 1
ATOM 659 C C . TRP A 1 75 ? 2.467 -11.487 3.087 1.000 29.744 175 TRP A C 1
ATOM 660 O O . TRP A 1 75 ? 3.115 -12.449 3.488 1.000 28.658 175 TRP A O 1
ATOM 671 N N . LYS A 1 76 ? 2.669 -10.233 3.508 1.000 28.228 176 LYS A N 1
ATOM 672 C CA . LYS A 1 76 ? 3.676 -9.909 4.504 1.000 32.631 176 LYS A CA 1
ATOM 673 C C . LYS A 1 76 ? 3.110 -10.326 5.857 1.000 28.763 176 LYS A C 1
ATOM 674 O O . LYS A 1 76 ? 1.906 -10.242 6.060 1.000 29.681 176 LYS A O 1
ATOM 680 N N . ASN A 1 77 ? 3.970 -10.797 6.765 1.000 30.282 177 ASN A N 1
ATOM 681 C CA . ASN A 1 77 ? 3.488 -11.386 8.004 1.000 32.329 177 ASN A CA 1
ATOM 682 C C . ASN A 1 77 ? 3.195 -10.417 9.148 1.000 36.555 177 ASN A C 1
ATOM 683 O O . ASN A 1 77 ? 2.641 -10.839 10.157 1.000 36.199 177 ASN A O 1
ATOM 688 N N . SER A 1 78 ? 3.543 -9.137 8.975 1.000 33.615 178 SER A N 1
ATOM 689 C CA . SER A 1 78 ? 3.386 -8.128 10.010 1.000 37.119 178 SER A CA 1
ATOM 690 C C . SER A 1 78 ? 2.311 -7.079 9.719 1.000 36.165 178 SER A C 1
ATOM 691 O O . SER A 1 78 ? 2.018 -6.252 10.572 1.000 36.841 178 SER A O 1
ATOM 694 N N . GLY A 1 79 ? 1.734 -7.104 8.510 1.000 30.015 179 GLY A N 1
ATOM 695 C CA . GLY A 1 79 ? 0.846 -6.047 8.067 1.000 29.641 179 GLY A CA 1
ATOM 696 C C . GLY A 1 79 ? -0.611 -6.254 8.471 1.000 27.477 179 GLY A C 1
ATOM 697 O O . GLY A 1 79 ? -0.957 -7.180 9.207 1.000 23.865 179 GLY A O 1
ATOM 698 N N . GLU A 1 80 ? -1.467 -5.378 7.940 1.000 25.975 180 GLU A N 1
ATOM 699 C CA . GLU A 1 80 ? -2.889 -5.412 8.226 1.000 25.184 180 GLU A CA 1
ATOM 700 C C . GLU A 1 80 ? -3.539 -6.734 7.811 1.000 22.418 180 GLU A C 1
ATOM 701 O O . GLU A 1 80 ? -4.384 -7.239 8.526 1.000 21.629 180 GLU A O 1
ATOM 707 N N . LEU A 1 81 ? -3.182 -7.274 6.646 1.000 22.894 181 LEU A N 1
ATOM 708 C CA . LEU A 1 81 ? -3.755 -8.541 6.211 1.000 22.743 181 LEU A CA 1
ATOM 709 C C . LEU A 1 81 ? -3.466 -9.664 7.211 1.000 21.501 181 LEU A C 1
ATOM 710 O O . LEU A 1 81 ? -4.389 -10.386 7.613 1.000 21.418 181 LEU A O 1
ATOM 715 N N . ALA A 1 82 ? -2.208 -9.753 7.653 1.000 21.174 182 ALA A N 1
ATOM 716 C CA . ALA A 1 82 ? -1.788 -10.750 8.631 1.000 21.271 182 ALA A CA 1
ATOM 717 C C . ALA A 1 82 ? -2.557 -10.616 9.947 1.000 20.660 182 ALA A C 1
ATOM 718 O O . ALA A 1 82 ? -2.974 -11.631 10.509 1.000 19.125 182 ALA A O 1
ATOM 720 N N . ILE A 1 83 ? -2.729 -9.370 10.421 1.000 19.534 183 ILE A N 1
ATOM 721 C CA . ILE A 1 83 ? -3.500 -9.094 11.624 1.000 19.393 183 ILE A CA 1
ATOM 722 C C . ILE A 1 83 ? -4.955 -9.542 11.466 1.000 18.719 183 ILE A C 1
ATOM 723 O O . ILE A 1 83 ? -5.490 -10.235 12.334 1.000 18.368 183 ILE A O 1
ATOM 728 N N . CYS A 1 84 ? -5.596 -9.140 10.363 1.000 18.605 184 CYS A N 1
ATOM 729 C CA . CYS A 1 84 ? -6.977 -9.524 10.108 1.000 20.190 184 CYS A CA 1
ATOM 730 C C . CYS A 1 84 ? -7.160 -11.037 10.014 1.000 17.615 184 CYS A C 1
ATOM 731 O O . CYS A 1 84 ? -8.143 -11.590 10.516 1.000 19.113 184 CYS A O 1
ATOM 734 N N . PHE A 1 85 ? -6.184 -11.720 9.411 1.000 17.656 185 PHE A N 1
ATOM 735 C CA . PHE A 1 85 ? -6.257 -13.165 9.306 1.000 16.987 185 PHE A CA 1
ATOM 736 C C . PHE A 1 85 ? -6.174 -13.782 10.700 1.000 18.063 185 PHE A C 1
ATOM 737 O O . PHE A 1 85 ? -6.930 -14.706 11.007 1.000 18.550 185 PHE A O 1
ATOM 745 N N . ALA A 1 86 ? -5.280 -13.252 11.541 1.000 17.800 186 ALA A N 1
ATOM 746 C CA . ALA A 1 86 ? -5.202 -13.731 12.918 1.000 17.691 186 ALA A CA 1
ATOM 747 C C . ALA A 1 86 ? -6.527 -13.507 13.659 1.000 19.685 186 ALA A C 1
ATOM 748 O O . ALA A 1 86 ? -6.958 -14.354 14.441 1.000 19.572 186 ALA A O 1
ATOM 750 N N . CYS A 1 87 ? -7.173 -12.353 13.461 1.000 18.863 187 CYS A N 1
ATOM 751 C CA . CYS A 1 87 ? -8.516 -12.129 13.985 1.000 19.379 187 CYS A CA 1
ATOM 752 C C . CYS A 1 87 ? -9.519 -13.200 13.557 1.000 17.950 187 CYS A C 1
ATOM 753 O O . CYS A 1 87 ? -10.331 -13.638 14.377 1.000 19.658 187 CYS A O 1
ATOM 756 N N . CYS A 1 88 ? -9.499 -13.578 12.269 1.000 17.824 188 CYS A N 1
ATOM 757 C CA . CYS A 1 88 ? -10.371 -14.629 11.768 1.000 18.497 188 CYS A CA 1
ATOM 758 C C . CYS A 1 88 ? -10.141 -15.938 12.511 1.000 18.266 188 CYS A C 1
ATOM 759 O O . CYS A 1 88 ? -11.099 -16.607 12.901 1.000 19.754 188 CYS A O 1
ATOM 762 N N . CYS A 1 89 ? -8.868 -16.297 12.678 1.000 17.304 189 CYS A N 1
ATOM 763 C CA . CYS A 1 89 ? -8.515 -17.510 13.390 1.000 16.542 189 CYS A CA 1
ATOM 764 C C . CYS A 1 89 ? -8.946 -17.460 14.850 1.000 17.701 189 CYS A C 1
ATOM 765 O O . CYS A 1 89 ? -9.568 -18.408 15.344 1.000 19.377 189 CYS A O 1
ATOM 768 N N . ASP A 1 90 ? -8.636 -16.350 15.533 1.000 18.846 190 ASP A N 1
ATOM 769 C CA . ASP A 1 90 ? -9.078 -16.184 16.911 1.000 20.129 190 ASP A CA 1
ATOM 770 C C . ASP A 1 90 ? -10.577 -16.417 17.065 1.000 18.792 190 ASP A C 1
ATOM 771 O O . ASP A 1 90 ? -11.033 -17.097 17.984 1.000 19.914 190 ASP A O 1
ATOM 776 N N . ASN A 1 91 ? -11.358 -15.790 16.182 1.000 18.074 191 ASN A N 1
ATOM 777 C CA . ASN A 1 91 ? -12.793 -15.771 16.348 1.000 19.450 191 ASN A CA 1
ATOM 778 C C . ASN A 1 91 ? -13.472 -17.017 15.794 1.000 19.614 191 ASN A C 1
ATOM 779 O O . ASN A 1 91 ? -14.565 -17.338 16.250 1.000 21.088 191 ASN A O 1
ATOM 784 N N . VAL A 1 92 ? -12.821 -17.731 14.852 1.000 18.878 192 VAL A N 1
ATOM 785 C CA . VAL A 1 92 ? -13.373 -18.996 14.398 1.000 19.711 192 VAL A CA 1
ATOM 786 C C . VAL A 1 92 ? -13.222 -20.040 15.506 1.000 20.973 192 VAL A C 1
ATOM 787 O O . VAL A 1 92 ? -14.096 -20.899 15.651 1.000 20.587 192 VAL A O 1
ATOM 791 N N . LYS A 1 93 ? -12.161 -19.917 16.318 1.000 19.298 193 LYS A N 1
ATOM 792 C CA . LYS A 1 93 ? -12.009 -20.743 17.509 1.000 21.131 193 LYS A CA 1
ATOM 793 C C . LYS A 1 93 ? -13.069 -20.428 18.568 1.000 21.991 193 LYS A C 1
ATOM 794 O O . LYS A 1 93 ? -13.688 -21.356 19.086 1.000 21.329 193 LYS A O 1
ATOM 800 N N . LEU A 1 94 ? -13.337 -19.135 18.847 1.000 19.896 194 LEU A N 1
ATOM 801 C CA . LEU A 1 94 ? -14.380 -18.785 19.800 1.000 21.566 194 LEU A CA 1
ATOM 802 C C . LEU A 1 94 ? -15.765 -19.200 19.304 1.000 21.026 194 LEU A C 1
ATOM 803 O O . LEU A 1 94 ? -16.568 -19.727 20.082 1.000 21.936 194 LEU A O 1
ATOM 808 N N . LEU A 1 95 ? -16.001 -19.066 17.994 1.000 20.237 195 LEU A N 1
ATOM 809 C CA . LEU A 1 95 ? -17.234 -19.538 17.391 1.000 20.878 195 LEU A CA 1
ATOM 810 C C . LEU A 1 95 ? -17.396 -21.044 17.605 1.000 21.506 195 LEU A C 1
ATOM 811 O O . LEU A 1 95 ? -18.437 -21.486 18.099 1.000 22.857 195 LEU A O 1
ATOM 816 N N . TYR A 1 96 ? -16.348 -21.803 17.269 1.000 21.075 196 TYR A N 1
ATOM 817 C CA . TYR A 1 96 ? -16.334 -23.248 17.401 1.000 20.547 196 TYR A CA 1
ATOM 818 C C . TYR A 1 96 ? -16.724 -23.660 18.817 1.000 22.941 196 TYR A C 1
ATOM 819 O O . TYR A 1 96 ? -17.568 -24.537 19.010 1.000 21.125 196 TYR A O 1
ATOM 828 N N . ASP A 1 97 ? -16.103 -23.001 19.806 1.000 22.308 197 ASP A N 1
ATOM 829 C CA . ASP A 1 97 ? -16.349 -23.354 21.195 1.000 23.938 197 ASP A CA 1
ATOM 830 C C . ASP A 1 97 ? -17.776 -23.057 21.653 1.000 23.874 197 ASP A C 1
ATOM 831 O O . ASP A 1 97 ? -18.238 -23.633 22.642 1.000 25.593 197 ASP A O 1
ATOM 836 N N . SER A 1 98 ? -18.448 -22.119 20.978 1.000 21.371 198 SER A N 1
ATOM 837 C CA . SER A 1 98 ? -19.822 -21.779 21.299 1.000 23.757 198 SER A CA 1
ATOM 838 C C . SER A 1 98 ? -20.881 -22.638 20.605 1.000 23.512 198 SER A C 1
ATOM 839 O O . SER A 1 98 ? -22.064 -22.459 20.872 1.000 24.274 198 SER A O 1
ATOM 842 N N . LEU A 1 99 ? -20.474 -23.544 19.701 1.000 23.083 199 LEU A N 1
ATOM 843 C CA . LEU A 1 99 ? -21.420 -24.410 19.014 1.000 23.411 199 LEU A CA 1
ATOM 844 C C . LEU A 1 99 ? -21.956 -25.519 19.919 1.000 22.697 199 LEU A C 1
ATOM 845 O O . LEU A 1 99 ? -21.204 -26.098 20.711 1.000 23.532 199 LEU A O 1
ATOM 850 N N . GLN A 1 100 ? -23.254 -25.815 19.775 1.000 23.722 200 GLN A N 1
ATOM 851 C CA . GLN A 1 100 ? -23.898 -26.865 20.554 1.000 24.547 200 GLN A CA 1
ATOM 852 C C . GLN A 1 100 ? -23.027 -28.121 20.547 1.000 25.724 200 GLN A C 1
ATOM 853 O O . GLN A 1 100 ? -22.716 -28.636 19.490 1.000 25.671 200 GLN A O 1
ATOM 859 N N . PRO A 1 101 ? -22.573 -28.643 21.708 1.000 26.568 201 PRO A N 1
ATOM 860 C CA . PRO A 1 101 ? -21.735 -29.843 21.732 1.000 27.344 201 PRO A CA 1
ATOM 861 C C . PRO A 1 101 ? -22.498 -31.111 21.357 1.000 28.253 201 PRO A C 1
ATOM 862 O O . PRO A 1 101 ? -23.719 -31.158 21.436 1.000 30.089 201 PRO A O 1
ATOM 866 N N . GLY A 1 102 ? -21.751 -32.136 20.950 1.000 27.693 202 GLY A N 1
ATOM 867 C CA . GLY A 1 102 ? -22.282 -33.471 20.780 1.000 29.350 202 GLY A CA 1
ATOM 868 C C . GLY A 1 102 ? -21.926 -34.034 19.413 1.000 28.542 202 GLY A C 1
ATOM 869 O O . GLY A 1 102 ? -21.104 -33.469 18.695 1.000 28.928 202 GLY A O 1
ATOM 870 N N . PRO A 1 103 ? -22.582 -35.144 19.024 1.000 30.573 203 PRO A N 1
ATOM 871 C CA . PRO A 1 103 ? -22.203 -35.902 17.834 1.000 32.247 203 PRO A CA 1
ATOM 872 C C . PRO A 1 103 ? -22.241 -35.197 16.488 1.000 32.395 203 PRO A C 1
ATOM 873 O O . PRO A 1 103 ? -21.521 -35.597 15.579 1.000 35.639 203 PRO A O 1
ATOM 877 N N . LEU A 1 104 ? -23.139 -34.215 16.346 1.000 31.426 204 LEU A N 1
ATOM 878 C CA . LEU A 1 104 ? -23.281 -33.480 15.101 1.000 32.817 204 LEU A CA 1
ATOM 879 C C . LEU A 1 104 ? -22.317 -32.298 14.986 1.000 30.554 204 LEU A C 1
ATOM 880 O O . LEU A 1 104 ? -22.225 -31.677 13.921 1.000 35.821 204 LEU A O 1
ATOM 885 N N . LYS A 1 105 ? -21.631 -31.959 16.082 1.000 27.007 205 LYS A N 1
ATOM 886 C CA . LYS A 1 105 ? -20.653 -30.883 16.051 1.000 26.955 205 LYS A CA 1
ATOM 887 C C . LYS A 1 105 ? -19.410 -31.391 15.329 1.000 26.152 205 LYS A C 1
ATOM 888 O O . LYS A 1 105 ? 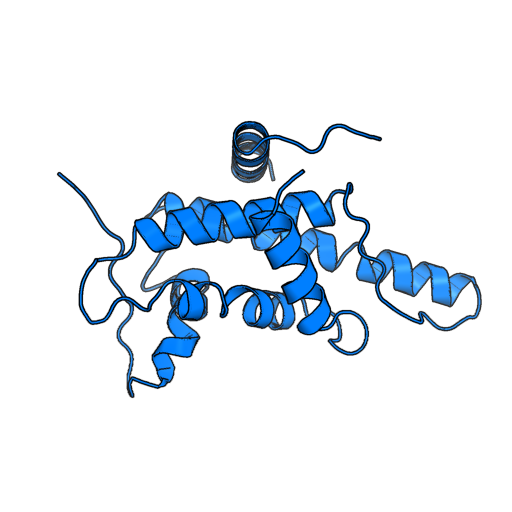-18.805 -32.365 15.751 1.000 26.158 205 LYS A O 1
ATOM 894 N N . PRO A 1 106 ? -18.952 -30.737 14.243 1.000 27.688 206 PRO A N 1
ATOM 895 C CA . PRO A 1 106 ? -17.742 -31.204 13.559 1.000 29.079 206 PRO A CA 1
ATOM 896 C C . PRO A 1 106 ? -16.527 -31.130 14.477 1.000 26.602 206 PRO A C 1
ATOM 897 O O . PRO A 1 106 ? -16.493 -30.321 15.398 1.000 25.509 206 PRO A O 1
ATOM 901 N N . LEU A 1 107 ? -15.536 -31.979 14.213 1.000 27.651 207 LEU A N 1
ATOM 902 C CA . LEU A 1 107 ? -14.247 -31.870 14.876 1.000 28.564 207 LEU A CA 1
ATOM 903 C C . LEU A 1 107 ? -13.536 -30.582 14.469 1.000 25.366 207 LEU A C 1
ATOM 904 O O . LEU A 1 107 ? -13.784 -30.028 13.396 1.000 25.777 207 LEU A O 1
ATOM 909 N N . TRP A 1 108 ? -12.667 -30.083 15.353 1.000 25.690 208 TRP A N 1
ATOM 910 C CA . TRP A 1 108 ? -11.999 -28.806 15.123 1.000 25.118 208 TRP A CA 1
ATOM 911 C C . TRP A 1 108 ? -11.249 -28.784 13.791 1.000 25.274 208 TRP A C 1
ATOM 912 O O . TRP A 1 108 ? -11.363 -27.822 13.036 1.000 24.882 208 TRP A O 1
ATOM 923 N N . ASP A 1 109 ? -10.458 -29.825 13.515 1.000 28.519 209 ASP A N 1
ATOM 924 C CA . ASP A 1 109 ? -9.658 -29.850 12.301 1.000 31.572 209 ASP A CA 1
ATOM 925 C C . ASP A 1 109 ? -10.530 -29.670 11.060 1.000 30.466 209 ASP A C 1
ATOM 926 O O . ASP A 1 109 ? -10.194 -28.894 10.170 1.000 28.128 209 ASP A O 1
ATOM 931 N N . ALA A 1 110 ? -11.682 -30.341 11.046 1.000 30.137 210 ALA A N 1
ATOM 932 C CA . ALA A 1 110 ? -12.607 -30.275 9.929 1.000 29.977 210 ALA A CA 1
ATOM 933 C C . ALA A 1 110 ? -13.325 -28.929 9.866 1.000 28.145 210 ALA A C 1
ATOM 934 O O . ALA A 1 110 ? -13.569 -28.421 8.774 1.000 31.044 210 ALA A O 1
ATOM 936 N N . PHE A 1 111 ? -13.599 -28.317 11.029 1.000 25.389 211 PHE A N 1
ATOM 937 C CA . PHE A 1 111 ? -14.216 -27.000 11.064 1.000 22.828 211 PHE A CA 1
ATOM 938 C C . PHE A 1 111 ? -13.262 -25.894 10.624 1.000 22.633 211 PHE A C 1
ATOM 939 O O . PHE A 1 111 ? -13.612 -25.062 9.787 1.000 22.421 211 PHE A O 1
ATOM 947 N N . VAL A 1 112 ? -12.053 -25.861 11.198 1.000 22.854 212 VAL A N 1
ATOM 948 C CA . VAL A 1 112 ? -11.108 -24.803 10.841 1.000 23.784 212 VAL A CA 1
ATOM 949 C C . VAL A 1 112 ? -10.634 -24.922 9.389 1.000 23.726 212 VAL A C 1
ATOM 950 O O . VAL A 1 112 ? -10.307 -23.910 8.762 1.000 24.576 212 VAL A O 1
ATOM 954 N N A SER A 1 113 ? -10.635 -26.149 8.850 0.500 24.688 213 SER A N 1
ATOM 955 N N B SER A 1 113 ? -10.647 -26.145 8.837 0.500 23.881 213 SER A N 1
ATOM 956 C CA A SER A 1 113 ? -10.331 -26.378 7.445 0.500 26.325 213 SER A CA 1
ATOM 957 C CA B SER A 1 113 ? -10.318 -26.356 7.433 0.500 24.901 213 SER A CA 1
ATOM 958 C C A SER A 1 113 ? -11.313 -25.705 6.483 0.500 24.639 213 SER A C 1
ATOM 959 C C B SER A 1 113 ? -11.336 -25.747 6.465 0.500 24.065 213 SER A C 1
ATOM 960 O O A SER A 1 113 ? -10.971 -25.465 5.325 0.500 25.318 213 SER A O 1
ATOM 961 O O B SER A 1 113 ? -11.048 -25.612 5.277 0.500 25.538 213 SER A O 1
ATOM 966 N N . GLN A 1 114 ? -12.511 -25.363 6.976 1.000 24.834 214 GLN A N 1
ATOM 967 C CA . GLN A 1 114 ? -13.511 -24.651 6.191 1.000 23.328 214 GLN A CA 1
ATOM 968 C C . GLN A 1 114 ? -13.223 -23.165 6.020 1.000 23.721 214 GLN A C 1
ATOM 969 O O . GLN A 1 114 ? -13.857 -22.523 5.178 1.000 23.805 214 GLN A O 1
ATOM 975 N N . LEU A 1 115 ? -12.325 -22.609 6.850 1.000 21.512 215 LEU A N 1
ATOM 976 C CA . LEU A 1 115 ? -12.128 -21.169 6.840 1.000 21.565 215 LEU A CA 1
ATOM 977 C C . LEU A 1 115 ? -11.521 -20.648 5.533 1.000 21.116 215 LEU A C 1
ATOM 978 O O . LEU A 1 115 ? -12.085 -19.738 4.927 1.000 20.803 215 LEU A O 1
ATOM 983 N N . ALA A 1 116 ? -10.364 -21.187 5.142 1.000 21.738 216 ALA A N 1
ATOM 984 C CA . ALA A 1 116 ? -9.684 -20.715 3.937 1.000 24.060 216 ALA A CA 1
ATOM 985 C C . ALA A 1 116 ? -10.539 -20.829 2.676 1.000 26.212 216 ALA A C 1
ATOM 986 O O . ALA A 1 116 ? -10.642 -19.853 1.932 1.000 24.885 216 ALA A O 1
ATOM 988 N N . PRO A 1 117 ? -11.172 -21.992 2.373 1.000 24.672 217 PRO A N 1
ATOM 989 C CA . PRO A 1 117 ? -12.086 -22.074 1.229 1.000 27.363 217 PRO A CA 1
ATOM 990 C C . PRO A 1 117 ? -13.153 -20.981 1.210 1.000 27.170 217 PRO A C 1
ATOM 991 O O . PRO A 1 117 ? -13.421 -20.412 0.157 1.000 27.445 217 PRO A O 1
ATOM 995 N N . MET A 1 118 ? -13.721 -20.661 2.381 1.000 25.820 218 MET A N 1
ATOM 996 C CA . MET A 1 118 ? -14.749 -19.634 2.449 1.000 25.493 218 MET A CA 1
ATOM 997 C C . MET A 1 118 ? -14.170 -18.252 2.142 1.000 23.815 218 MET A C 1
ATOM 998 O O . MET A 1 118 ? -14.786 -17.458 1.438 1.000 26.287 218 MET A O 1
ATOM 1003 N N . LEU A 1 119 ? -12.998 -17.955 2.704 1.000 22.685 219 LEU A N 1
ATOM 1004 C CA . LEU A 1 119 ? -12.361 -16.663 2.481 1.000 22.958 219 LEU A CA 1
ATOM 1005 C C . LEU A 1 119 ? -11.978 -16.510 1.010 1.000 24.134 219 LEU A C 1
ATOM 1006 O O . LEU A 1 119 ? -12.091 -15.425 0.445 1.000 24.700 219 LEU A O 1
ATOM 1011 N N . ILE A 1 120 ? -11.531 -17.608 0.392 1.000 24.024 220 ILE A N 1
ATOM 1012 C CA . ILE A 1 120 ? -11.195 -17.579 -1.023 1.000 24.877 220 ILE A CA 1
ATOM 1013 C C . ILE A 1 120 ? -12.423 -17.205 -1.853 1.000 27.184 220 ILE A C 1
ATOM 1014 O O . ILE A 1 120 ? -12.364 -16.300 -2.681 1.000 25.703 220 ILE A O 1
ATOM 1019 N N . ILE A 1 121 ? -13.540 -17.908 -1.631 1.000 29.107 221 ILE A N 1
ATOM 1020 C CA . ILE A 1 121 ? -14.746 -17.671 -2.412 1.000 32.056 221 ILE A CA 1
ATOM 1021 C C . ILE A 1 121 ? -15.299 -16.270 -2.160 1.000 32.600 221 ILE A C 1
ATOM 1022 O O . ILE A 1 121 ? -15.659 -15.566 -3.100 1.000 30.993 221 ILE A O 1
ATOM 1027 N N . GLN A 1 122 ? -15.341 -15.856 -0.890 1.000 28.425 222 GLN A N 1
ATOM 1028 C CA . GLN A 1 122 ? -15.892 -14.555 -0.549 1.000 29.918 222 GLN A CA 1
ATOM 1029 C C . GLN A 1 122 ? -15.030 -13.409 -1.075 1.000 29.345 222 GLN A C 1
ATOM 1030 O O . GLN A 1 122 ? -15.566 -12.397 -1.517 1.000 33.225 222 GLN A O 1
ATOM 1036 N N . SER A 1 123 ? -13.702 -13.579 -1.035 1.000 27.241 223 SER A N 1
ATOM 1037 C CA . SER A 1 123 ? -12.791 -12.521 -1.440 1.000 25.658 223 SER A CA 1
ATOM 1038 C C . SER A 1 123 ? -12.792 -12.303 -2.953 1.000 27.158 223 SER A C 1
ATOM 1039 O O . SER A 1 123 ? -12.605 -11.169 -3.395 1.000 28.182 223 SER A O 1
ATOM 1042 N N . ARG A 1 124 ? -12.989 -13.401 -3.702 1.000 25.467 224 ARG A N 1
ATOM 1043 C CA . ARG A 1 124 ? -12.874 -13.453 -5.161 1.000 29.483 224 ARG A CA 1
ATOM 1044 C C . ARG A 1 124 ? -11.475 -13.133 -5.698 1.000 30.151 224 ARG A C 1
ATOM 1045 O O . ARG A 1 124 ? -11.315 -12.844 -6.885 1.000 30.028 224 ARG A O 1
ATOM 1053 N N . VAL A 1 125 ? -10.453 -13.213 -4.834 1.000 26.250 225 VAL A N 1
ATOM 1054 C CA . VAL A 1 125 ? -9.069 -13.091 -5.249 1.000 27.312 225 VAL A CA 1
ATOM 1055 C C . VAL A 1 125 ? -8.688 -14.404 -5.924 1.000 30.045 225 VAL A C 1
ATOM 1056 O O . VAL A 1 125 ? -8.940 -15.469 -5.369 1.000 30.332 225 VAL A O 1
ATOM 1060 N N . PRO A 1 126 ? -8.105 -14.394 -7.146 1.000 32.323 226 PRO A N 1
ATOM 1061 C CA . PRO A 1 126 ? -7.796 -15.643 -7.843 1.000 33.316 226 PRO A CA 1
ATOM 1062 C C . PRO A 1 126 ? -6.861 -16.545 -7.039 1.000 32.127 226 PRO A C 1
ATOM 1063 O O . PRO A 1 126 ? -5.842 -16.074 -6.542 1.000 31.147 226 PRO A O 1
ATOM 1067 N N . GLU A 1 127 ? -7.223 -17.829 -6.930 1.000 32.097 227 GLU A N 1
ATOM 1068 C CA . GLU A 1 127 ? -6.404 -18.830 -6.263 1.000 36.603 227 GLU A CA 1
ATOM 1069 C C . GLU A 1 127 ? -5.034 -19.057 -6.890 1.000 39.573 227 GLU A C 1
ATOM 1070 O O . GLU A 1 127 ? -4.136 -19.542 -6.205 1.000 40.075 227 GLU A O 1
ATOM 1076 N N . MET A 1 128 ? -4.919 -18.768 -8.196 1.000 38.607 228 MET A N 1
ATOM 1077 C CA . MET A 1 128 ? -3.640 -18.747 -8.890 1.000 43.870 228 MET A CA 1
ATOM 1078 C C . MET A 1 128 ? -2.646 -17.778 -8.250 1.000 43.759 228 MET A C 1
ATOM 1079 O O . MET A 1 128 ? -1.444 -18.043 -8.269 1.000 46.190 228 MET A O 1
ATOM 1084 N N . MET A 1 129 ? -3.171 -16.651 -7.737 1.000 36.120 229 MET A N 1
ATOM 1085 C CA A MET A 1 129 ? -2.377 -15.616 -7.101 0.500 37.156 229 MET A CA 1
ATOM 1086 C CA B MET A 1 129 ? -2.385 -15.606 -7.098 0.500 34.518 229 MET A CA 1
ATOM 1087 C C . MET A 1 129 ? -2.247 -15.875 -5.599 1.000 32.580 229 MET A C 1
ATOM 1088 O O . MET A 1 129 ? -1.183 -15.661 -5.022 1.000 30.949 229 MET A O 1
ATOM 1097 N N . LEU A 1 130 ? -3.349 -16.306 -4.961 1.000 29.718 230 LEU A N 1
ATOM 1098 C CA . LEU A 1 130 ? -3.363 -16.566 -3.526 1.000 27.893 230 LEU A CA 1
ATOM 1099 C C . LEU A 1 130 ? -4.015 -17.925 -3.277 1.000 28.163 230 LEU A C 1
ATOM 1100 O O . LEU A 1 130 ? -5.235 -18.037 -3.300 1.000 28.594 230 LEU A O 1
ATOM 1105 N N . SER A 1 131 ? -3.180 -18.939 -3.020 1.000 30.864 231 SER A N 1
ATOM 1106 C CA . SER A 1 131 ? -3.596 -20.332 -3.008 1.000 31.214 231 SER A CA 1
ATOM 1107 C C . SER A 1 131 ? -4.068 -20.817 -1.643 1.000 32.289 231 SER A C 1
ATOM 1108 O O . SER A 1 131 ? -3.707 -20.237 -0.610 1.000 28.805 231 SER A O 1
ATOM 1111 N N . SER A 1 132 ? -4.827 -21.920 -1.653 1.000 33.506 232 SER A N 1
ATOM 1112 C CA . SER A 1 132 ? -5.201 -22.601 -0.422 1.000 35.786 232 SER A CA 1
ATOM 1113 C C . SER A 1 132 ? -3.978 -23.055 0.376 1.000 32.929 232 SER A C 1
ATOM 1114 O O . SER A 1 132 ? -4.011 -23.027 1.603 1.000 30.115 232 SER A O 1
ATOM 1117 N N . GLN A 1 133 ? -2.892 -23.420 -0.319 1.000 35.273 233 GLN A N 1
ATOM 1118 C CA . GLN A 1 133 ? -1.649 -23.806 0.331 1.000 37.039 233 GLN A CA 1
ATOM 1119 C C . GLN A 1 133 ? -1.010 -22.651 1.103 1.000 34.855 233 GLN A C 1
ATOM 1120 O O . GLN A 1 133 ? -0.476 -22.860 2.197 1.000 31.744 233 GLN A O 1
ATOM 1126 N N . THR A 1 134 ? -1.099 -21.428 0.561 1.000 30.263 234 THR A N 1
ATOM 1127 C CA . THR A 1 134 ? -0.590 -20.256 1.259 1.000 29.454 234 THR A CA 1
ATOM 1128 C C . THR A 1 134 ? -1.408 -19.994 2.521 1.000 25.958 234 THR A C 1
ATOM 1129 O O . THR A 1 134 ? -0.842 -19.700 3.576 1.000 26.465 234 THR A O 1
ATOM 1133 N N . TYR A 1 135 ? -2.739 -20.111 2.415 1.000 25.334 235 TYR A N 1
ATOM 1134 C CA . TYR A 1 135 ? -3.618 -19.952 3.571 1.000 24.230 235 TYR A CA 1
ATOM 1135 C C . TYR A 1 135 ? -3.261 -20.961 4.670 1.000 23.394 235 TYR A C 1
ATOM 1136 O O . TYR A 1 135 ? -3.264 -20.606 5.851 1.000 21.397 235 TYR A O 1
ATOM 1145 N N . HIS A 1 136 ? -2.952 -22.201 4.285 1.000 25.288 236 HIS A N 1
ATOM 1146 C CA . HIS A 1 136 ? -2.558 -23.210 5.263 1.000 27.955 236 HIS A CA 1
ATOM 1147 C C . HIS A 1 136 ? -1.291 -22.769 6.002 1.000 27.826 236 HIS A C 1
ATOM 1148 O O . HIS A 1 136 ? -1.212 -22.904 7.226 1.000 26.853 236 HIS A O 1
ATOM 1155 N N . THR A 1 137 ? -0.307 -22.245 5.258 1.000 25.547 237 THR A N 1
ATOM 1156 C CA . THR A 1 137 ? 0.936 -21.783 5.863 1.000 27.752 237 THR A CA 1
ATOM 1157 C C . THR A 1 137 ? 0.633 -20.694 6.895 1.000 26.461 237 THR A C 1
ATOM 1158 O O . THR A 1 137 ? 1.178 -20.722 8.002 1.000 24.918 237 THR A O 1
ATOM 1162 N N . LYS A 1 138 ? -0.282 -19.785 6.551 1.000 24.664 238 LYS A N 1
ATOM 1163 C CA . LYS A 1 138 ? -0.630 -18.694 7.451 1.000 23.818 238 LYS A CA 1
ATOM 1164 C C . LYS 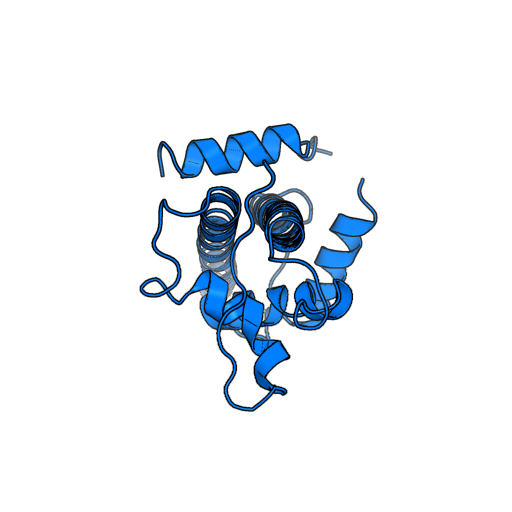A 1 138 ? -1.391 -19.158 8.695 1.000 22.949 238 LYS A C 1
ATOM 1165 O O . LYS A 1 138 ? -1.168 -18.621 9.779 1.000 21.704 238 LYS A O 1
ATOM 1171 N N . TYR A 1 139 ? -2.297 -20.129 8.530 1.000 21.170 239 TYR A N 1
ATOM 1172 C CA . TYR A 1 139 ? -2.971 -20.778 9.646 1.000 22.105 239 TYR A CA 1
ATOM 1173 C C . TYR A 1 139 ? -1.936 -21.415 10.584 1.000 22.266 239 TYR A C 1
ATOM 1174 O O . TYR A 1 139 ? -2.022 -21.263 11.809 1.000 21.009 239 TYR A O 1
ATOM 1183 N N . MET A 1 140 ? -0.951 -22.127 10.019 1.000 22.453 240 MET A N 1
ATOM 1184 C CA . MET A 1 140 ? 0.062 -22.772 10.839 1.000 24.970 240 MET A CA 1
ATOM 1185 C C . MET A 1 140 ? 0.958 -21.741 11.529 1.000 24.471 240 MET A C 1
ATOM 1186 O O . MET A 1 140 ? 1.365 -21.965 12.663 1.000 25.663 240 MET A O 1
ATOM 1191 N N . ASP A 1 141 ? 1.214 -20.594 10.885 1.000 24.834 241 ASP A N 1
ATOM 1192 C CA . ASP A 1 141 ? 1.900 -19.503 11.568 1.000 26.539 241 ASP A CA 1
ATOM 1193 C C . ASP A 1 141 ? 1.125 -18.989 12.786 1.000 24.895 241 ASP A C 1
ATOM 1194 O O . ASP A 1 141 ? 1.713 -18.695 13.826 1.000 27.553 241 ASP A O 1
ATOM 1199 N N . TRP A 1 142 ? -0.200 -18.914 12.663 1.000 24.024 242 TRP A N 1
ATOM 1200 C CA . TRP A 1 142 ? -1.059 -18.507 13.767 1.000 23.633 242 TRP A CA 1
ATOM 1201 C C . TRP A 1 142 ? -0.994 -19.533 14.895 1.000 23.555 242 TRP A C 1
ATOM 1202 O O . TRP A 1 142 ? -0.871 -19.174 16.062 1.000 23.152 242 TRP A O 1
ATOM 1213 N N . VAL A 1 143 ? -1.066 -20.817 14.543 1.000 21.808 243 VAL A N 1
ATOM 1214 C CA . VAL A 1 143 ? -0.941 -21.862 15.555 1.000 22.616 243 VAL A CA 1
ATOM 1215 C C . VAL A 1 143 ? 0.395 -21.775 16.295 1.000 24.414 243 VAL A C 1
ATOM 1216 O O . VAL A 1 143 ? 0.432 -21.832 17.530 1.000 24.767 243 VAL A O 1
ATOM 1220 N N . LYS A 1 144 ? 1.494 -21.649 15.537 1.000 25.901 244 LYS A N 1
ATOM 1221 C CA . LYS A 1 144 ? 2.837 -21.642 16.094 1.000 30.226 244 LYS A CA 1
ATOM 1222 C C . LYS A 1 144 ? 3.183 -20.375 16.870 1.000 30.749 244 LYS A C 1
ATOM 1223 O O . LYS A 1 144 ? 4.032 -20.421 17.752 1.000 32.408 244 LYS A O 1
ATOM 1229 N N . GLY A 1 145 ? 2.542 -19.258 16.515 1.000 31.064 245 GLY A N 1
ATOM 1230 C CA . GLY A 1 145 ? 2.742 -17.978 17.180 1.000 37.608 245 GLY A CA 1
ATOM 1231 C C . GLY A 1 145 ? 4.067 -17.285 16.861 1.000 44.363 245 GLY A C 1
ATOM 1232 O O . GLY A 1 145 ? 4.814 -17.726 15.990 1.000 50.715 245 GLY A O 1
ATOM 1233 N N . GLY A 1 146 ? 4.351 -16.212 17.614 1.000 53.861 246 GLY A N 1
ATOM 1234 C CA . GLY A 1 146 ? 5.596 -15.465 17.506 1.000 59.044 246 GLY A CA 1
ATOM 1235 C C . GLY A 1 146 ? 6.701 -16.070 18.346 1.000 60.762 246 GLY A C 1
ATOM 1236 O O . GLY A 1 146 ? 7.871 -16.021 17.965 1.000 70.101 246 GLY A O 1
ATOM 1237 N N . ASN A 1 157 ? 11.035 -6.680 14.615 1.000 101.396 257 ASN A N 1
ATOM 1238 C CA . ASN A 1 157 ? 10.478 -5.699 13.678 1.000 99.827 257 ASN A CA 1
ATOM 1239 C C . ASN A 1 157 ? 9.449 -4.846 14.426 1.000 96.544 257 ASN A C 1
ATOM 1240 O O . ASN A 1 157 ? 9.811 -4.199 15.407 1.000 97.007 257 ASN A O 1
ATOM 1245 N N . VAL A 1 158 ? 8.188 -4.831 13.960 1.000 91.524 258 VAL A N 1
ATOM 1246 C CA . VAL A 1 158 ? 7.077 -4.243 14.696 1.000 84.404 258 VAL A CA 1
ATOM 1247 C C . VAL A 1 158 ? 6.434 -5.294 15.603 1.000 72.281 258 VAL A C 1
ATOM 1248 O O . VAL A 1 158 ? 6.596 -6.495 15.384 1.000 66.018 258 VAL A O 1
ATOM 1252 N N . ARG A 1 159 ? 5.717 -4.824 16.632 1.000 64.962 259 ARG A N 1
ATOM 1253 C CA . ARG A 1 159 ? 5.098 -5.685 17.629 1.000 62.130 259 ARG A CA 1
ATOM 1254 C C . ARG A 1 159 ? 3.722 -6.150 17.161 1.000 52.831 259 ARG A C 1
ATOM 1255 O O . ARG A 1 159 ? 2.760 -5.379 17.193 1.000 50.793 259 ARG A O 1
ATOM 1263 N N . PHE A 1 160 ? 3.634 -7.421 16.751 1.000 39.000 260 PHE A N 1
ATOM 1264 C CA . PHE A 1 160 ? 2.378 -7.991 16.297 1.000 32.417 260 PHE A CA 1
ATOM 1265 C C . PHE A 1 160 ? 1.377 -7.893 17.443 1.000 29.405 260 PHE A C 1
ATOM 1266 O O . PHE A 1 160 ? 1.721 -8.232 18.572 1.000 31.674 260 PHE A O 1
ATOM 1274 N N . PRO A 1 161 ? 0.129 -7.419 17.214 1.000 26.825 261 PRO A N 1
ATOM 1275 C CA . PRO A 1 161 ? -0.834 -7.271 18.300 1.000 26.802 261 PRO A CA 1
ATOM 1276 C C . PRO A 1 161 ? -1.154 -8.584 19.014 1.000 26.340 261 PRO A C 1
ATOM 1277 O O . PRO A 1 161 ? -1.288 -9.628 18.379 1.000 26.862 261 PRO A O 1
ATOM 1281 N N . SER A 1 162 ? -1.311 -8.500 20.338 1.000 28.104 262 SER A N 1
ATOM 1282 C CA . SER A 1 162 ? -1.803 -9.606 21.147 1.000 28.296 262 SER A CA 1
ATOM 1283 C C . SER A 1 162 ? -3.231 -9.995 20.775 1.000 27.603 262 SER A C 1
ATOM 1284 O O . SER A 1 162 ? -3.940 -9.245 20.103 1.000 26.291 262 SER A O 1
ATOM 1287 N N . VAL A 1 163 ? -3.664 -11.148 21.282 1.000 26.472 263 VAL A N 1
ATOM 1288 C CA . VAL A 1 163 ? -5.040 -11.587 21.131 1.000 26.418 263 VAL A CA 1
ATOM 1289 C C . VAL A 1 163 ? -6.001 -10.529 21.672 1.000 25.503 263 VAL A C 1
ATOM 1290 O O . VAL A 1 163 ? -7.018 -10.239 21.041 1.000 24.465 263 VAL A O 1
ATOM 1294 N N . ALA A 1 164 ? -5.646 -9.903 22.802 1.000 27.406 264 ALA A N 1
ATOM 1295 C CA . ALA A 1 164 ? -6.502 -8.881 23.382 1.000 29.452 264 ALA A CA 1
ATOM 1296 C C . ALA A 1 164 ? -6.605 -7.640 22.498 1.000 29.935 264 ALA A C 1
ATOM 1297 O O . ALA A 1 164 ? -7.704 -7.109 22.324 1.000 27.687 264 ALA A O 1
ATOM 1299 N N . ASP A 1 165 ? -5.463 -7.184 21.956 1.000 28.492 265 ASP A N 1
ATOM 1300 C CA . ASP A 1 165 ? -5.445 -6.062 21.037 1.000 30.185 265 ASP A CA 1
ATOM 1301 C C . ASP A 1 165 ? -6.215 -6.374 19.754 1.000 27.153 265 ASP A C 1
ATOM 1302 O O . ASP A 1 165 ? -6.861 -5.490 19.192 1.000 25.837 265 ASP A O 1
ATOM 1307 N N . ARG A 1 166 ? -6.147 -7.623 19.282 1.000 25.141 266 ARG A N 1
ATOM 1308 C CA . ARG A 1 166 ? -6.906 -8.015 18.102 1.000 23.461 266 ARG A CA 1
ATOM 1309 C C . ARG A 1 166 ? -8.408 -8.023 18.391 1.000 26.136 266 ARG A C 1
ATOM 1310 O O . ARG A 1 166 ? -9.196 -7.676 17.519 1.000 23.796 266 ARG A O 1
ATOM 1318 N N . ARG A 1 1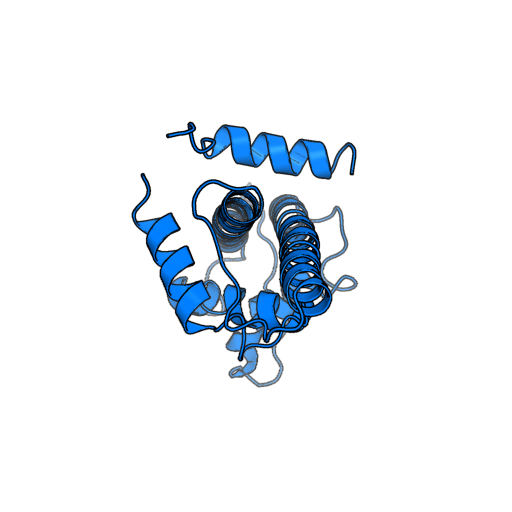67 ? -8.794 -8.338 19.638 1.000 25.314 267 ARG A N 1
ATOM 1319 C CA . ARG A 1 167 ? -10.192 -8.302 20.030 1.000 26.533 267 ARG A CA 1
ATOM 1320 C C . ARG A 1 167 ? -10.682 -6.852 20.036 1.000 26.726 267 ARG A C 1
ATOM 1321 O O . ARG A 1 167 ? -11.747 -6.565 19.491 1.000 25.398 267 ARG A O 1
ATOM 1329 N N . VAL A 1 168 ? -9.852 -5.936 20.547 1.000 26.020 268 VAL A N 1
ATOM 1330 C CA . VAL A 1 168 ? -10.169 -4.517 20.515 1.000 27.777 268 VAL A CA 1
ATOM 1331 C C . VAL A 1 168 ? -10.312 -4.033 19.068 1.000 27.541 268 VAL A C 1
ATOM 1332 O O . VAL A 1 168 ? -11.211 -3.261 18.764 1.000 27.468 268 VAL A O 1
ATOM 1336 N N . LYS A 1 169 ? -9.455 -4.521 18.162 1.000 25.826 269 LYS A N 1
ATOM 1337 C CA . LYS A 1 169 ? -9.519 -4.117 16.768 1.000 24.926 269 LYS A CA 1
ATOM 1338 C C . LYS A 1 169 ? -10.870 -4.481 16.143 1.000 23.360 269 LYS A C 1
ATOM 1339 O O . LYS A 1 169 ? -11.495 -3.650 15.475 1.000 24.001 269 LYS A O 1
ATOM 1345 N N . VAL A 1 170 ? -11.317 -5.716 16.374 1.000 21.332 270 VAL A N 1
ATOM 1346 C CA . VAL A 1 170 ? -12.616 -6.168 15.897 1.000 22.322 270 VAL A CA 1
ATOM 1347 C C . VAL A 1 170 ? -13.771 -5.357 16.496 1.000 24.615 270 VAL A C 1
ATOM 1348 O O . VAL A 1 170 ? -14.669 -4.937 15.766 1.000 23.050 270 VAL A O 1
ATOM 1352 N N . GLU A 1 171 ? -13.702 -5.091 17.807 1.000 24.450 271 GLU A N 1
ATOM 1353 C CA . GLU A 1 171 ? -14.687 -4.276 18.506 1.000 28.183 271 GLU A CA 1
ATOM 1354 C C . GLU A 1 171 ? -14.746 -2.852 17.966 1.000 29.834 271 GLU A C 1
ATOM 1355 O O . GLU A 1 171 ? -15.834 -2.306 17.772 1.000 30.931 271 GLU A O 1
ATOM 1361 N N . THR A 1 172 ? -13.573 -2.271 17.686 1.000 27.163 272 THR A N 1
ATOM 1362 C CA . THR A 1 172 ? -13.510 -0.965 17.062 1.000 29.213 272 THR A CA 1
ATOM 1363 C C . THR A 1 172 ? -14.176 -0.980 15.686 1.000 27.063 272 THR A C 1
ATOM 1364 O O . THR A 1 172 ? -14.880 -0.039 15.324 1.000 28.334 272 THR A O 1
ATOM 1368 N N . TYR A 1 173 ? -13.963 -2.056 14.918 1.000 25.098 273 TYR A N 1
ATOM 1369 C CA . TYR A 1 173 ? -14.580 -2.160 13.603 1.000 25.260 273 TYR A CA 1
ATOM 1370 C C . TYR A 1 173 ? -16.108 -2.229 13.721 1.000 24.749 273 TYR A C 1
ATOM 1371 O O . TYR A 1 173 ? -16.828 -1.579 12.956 1.000 26.542 273 TYR A O 1
ATOM 1380 N N . LEU A 1 174 ? -16.595 -3.011 14.679 1.000 24.973 274 LEU A N 1
ATOM 1381 C CA . LEU A 1 174 ? -18.022 -3.142 14.918 1.000 26.470 274 LEU A CA 1
ATOM 1382 C C . LEU A 1 174 ? -18.629 -1.806 15.356 1.000 30.039 274 LEU A C 1
ATOM 1383 O O . LEU A 1 174 ? -19.696 -1.447 14.864 1.000 30.956 274 LEU A O 1
ATOM 1388 N N . ARG A 1 175 ? -17.888 -1.040 16.183 1.000 30.974 275 ARG A N 1
ATOM 1389 C CA A ARG A 1 175 ? -18.369 0.235 16.697 0.500 32.126 275 ARG A CA 1
ATOM 1390 C CA B ARG A 1 175 ? -18.355 0.239 16.703 0.500 32.175 275 ARG A CA 1
ATOM 1391 C C . ARG A 1 175 ? -18.247 1.389 15.708 1.000 32.005 275 ARG A C 1
ATOM 1392 O O . ARG A 1 175 ? -19.045 2.340 15.755 1.000 31.614 275 ARG A O 1
ATOM 1407 N N . SER A 1 176 ? -17.221 1.338 14.847 1.000 32.073 276 SER A N 1
ATOM 1408 C CA . SER A 1 176 ? -16.844 2.502 14.068 1.000 35.159 276 SER A CA 1
ATOM 1409 C C . SER A 1 176 ? -16.622 2.289 12.577 1.000 35.796 276 SER A C 1
ATOM 1410 O O . SER A 1 176 ? -16.354 3.263 11.869 1.000 32.798 276 SER A O 1
ATOM 1413 N N . GLY A 1 177 ? -16.798 1.051 12.106 1.000 36.934 277 GLY A N 1
ATOM 1414 C CA . GLY A 1 177 ? -16.467 0.693 10.734 1.000 38.410 277 GLY A CA 1
ATOM 1415 C C . GLY A 1 177 ? -14.977 0.726 10.447 1.000 38.122 277 GLY A C 1
ATOM 1416 O O . GLY A 1 177 ? -14.578 0.584 9.296 1.000 45.575 277 GLY A O 1
#

Nearest PDB structures (foldseek):
  9gso-assembly1_A  TM=1.006E+00  e=7.340E-25  Leishmania tarentolae
  9gsq-assembly1_A  TM=9.689E-01  e=4.845E-21  Leishmania major
  8bbm-assembly1_A  TM=6.485E-01  e=8.064E-03  Leishmania tarentolae

Radius of gyration: 16.84 Å; Cα contacts (8 Å, |Δi|>4): 152; chains: 1; bounding box: 43×38×50 Å

Foldseek 3Di:
DQAAQEFDDDDPLVCLLCRLVCLLPVCVSPNQPPDPLSNLLNLLLVQLLVVQLVQLVVLCVVQVVVVHDSQARDDDCQDSNVLSLLSNVLSLVVNLVRHDDDDSRDDPVSSVLSPLVVSCVSSVRDCSRPNPVNSVVSSVCSVVDDVDDRDDPVVSSVVSVCSVVPD

B-factor: mean 34.35, std 16.67, range [16.54, 126.44]

Solvent-accessible surface area: 10354 Å² total; per-residue (Å²): 186,154,149,57,5,72,38,10,88,35,223,94,92,150,52,52,60,110,2,0,94,47,0,10,52,45,91,187,114,0,42,94,62,150,21,143,19,1,27,32,0,18,3,0,7,93,16,0,11,71,36,0,93,108,32,46,123,115,17,98,75,80,2,99,180,45,73,129,62,27,142,176,13,66,19,144,97,54,30,73,10,11,25,1,8,6,0,0,0,16,7,0,83,76,0,26,68,19,0,85,66,41,135,108,38,7,140,67,105,54,0,10,66,19,4,19,65,10,0,16,131,53,3,184,8,56,98,172,26,4,30,48,132,43,2,105,74,28,42,59,63,67,80,152,53,136,184,111,206,88,30,60,95,66,83,19,80,87,58,0,52,51,60,87,178,77,85

Organism: Leishmania tarentolae (NCBI:txid5689)

Secondary structure (DSSP, 8-state):
----BPPPP-SSSGGGGGHHHHHHH-TTTS-TTS-HHHHHHHHHHHHHHHHHHHHHHHHHHHHHHTTS--------SSSHHHHHHHHHHHHHHHHHHTBPPSTTSPPHHHHHTTHHHHHHHHH---TTTS-HHHHHHHHHHHHH-----PPPHHHHHHHHHHHHHH-

InterPro domains:
  IPR043111 JBP1, DNA-binding domain superfamily [G3DSA:1.20.120.1440] (133-279)

Sequence (167 aa):
DKEYIPLPPLRDMQDMSKVLFLLSTDKKRYPDGRHRTLDYFRASSVEMFVTEVRQQEYKRQYQQAQRGGRRAMQRFTWKNSGELAICFACCCDNVKLLYDSLQPGPLKPLWDAFVSSQLAPMLIIQSRVPEMMMLSSQTYHTKYMDWVKGGNVRFPSVADRRVKVETYLRRSG